Protein AF-A0A183ECV4-F1 (afdb_monomer_lite)

Organism: NCBI:txid637853

Secondary structure (DSSP, 8-state):
---S------HHHHHHHHHHHHHPPPPPEEEEETTTTEEEEEEEEE-TT-SSEEEEEEEEEE--S---SS---PPPPHHHHTEEEEEEE-TTSEEPPPEEEEETTTEEEEEEEEE-GGG-SSSEEEEEEEEETTT--EEEEEEEEEEE--GGGGHHHHHHHHHHHTS--

pLDDT: mean 80.14, std 19.36, range [35.91, 97.56]

Foldseek 3Di:
DPPDPPPCPDPVNVVVVLQVVLPDFDDWDWDDDVVLQKIKTWGWDDPPPDSFKIKIKIAIAGNDPDPPVDPDRDAGDPSSLQKAKDKAFDPLWDKDDWDWDADPRHHIMIIIMTGRLVSDLFFTFIKIWMAGPPPRHTDDIDGGHTSGQGRPRCVNVVVVVVVVVVVPD

Radius of gyration: 20.11 Å; chains: 1; bounding box: 40×35×74 Å

Sequence (169 aa):
MEHLLQHITDKTTVLEMLTKTFQELPNPVHVDFTEQKLRVIIWYDYAGHFTNKVYVFSSVDDMNDEISAECTRLKPTPNALSHIAHLRFAECFDVTDEKIIEDGAEGVSLCVMLSNLQRSSGPVTCSLVLSRRSDDAFVASKNNVTLGDVLITRIHRTEYKNANFCKDL

Structure (mmCIF, N/CA/C/O backbone):
data_AF-A0A183ECV4-F1
#
_entry.id   AF-A0A183ECV4-F1
#
loop_
_atom_site.group_PDB
_atom_site.id
_atom_site.type_symbol
_atom_site.label_atom_id
_atom_site.label_alt_id
_atom_site.label_comp_id
_atom_site.label_asym_id
_atom_site.label_entity_id
_atom_site.label_seq_id
_atom_site.pdbx_PDB_ins_code
_atom_site.Cartn_x
_atom_site.Cartn_y
_atom_site.Cartn_z
_atom_site.occupancy
_atom_site.B_iso_or_equiv
_atom_site.auth_seq_id
_atom_site.auth_comp_id
_atom_site.auth_asym_id
_atom_site.auth_atom_id
_atom_site.pdbx_PDB_model_num
ATOM 1 N N . MET A 1 1 ? -12.552 5.635 56.800 1.00 37.34 1 MET A N 1
ATOM 2 C CA . MET A 1 1 ? -11.375 6.273 56.173 1.00 37.34 1 MET A CA 1
ATOM 3 C C . MET A 1 1 ? -11.437 5.946 54.683 1.00 37.34 1 MET A C 1
ATOM 5 O O . MET A 1 1 ? -10.610 5.220 54.159 1.00 37.34 1 MET A O 1
ATOM 9 N N . GLU A 1 2 ? -12.507 6.411 54.034 1.00 39.09 2 GLU A N 1
ATOM 10 C CA . GLU A 1 2 ? -12.836 6.154 52.625 1.00 39.09 2 GLU A CA 1
ATOM 11 C C . GLU A 1 2 ? -12.454 7.383 51.796 1.00 39.09 2 GLU A C 1
ATOM 13 O O . GLU A 1 2 ? -13.299 8.098 51.275 1.00 39.09 2 GLU A O 1
ATOM 18 N N . HIS A 1 3 ? -11.165 7.696 51.736 1.00 40.91 3 HIS A N 1
ATOM 19 C CA . HIS A 1 3 ? -10.687 8.822 50.936 1.00 40.91 3 HIS A CA 1
ATOM 20 C C . HIS A 1 3 ? -9.447 8.407 50.169 1.00 40.91 3 HIS A C 1
ATOM 22 O O . HIS A 1 3 ? -8.358 8.855 50.495 1.00 40.91 3 HIS A O 1
ATOM 28 N N . LEU A 1 4 ? -9.618 7.517 49.184 1.00 37.22 4 LEU A N 1
ATOM 29 C CA . LEU A 1 4 ? -8.604 7.231 48.158 1.00 37.22 4 LEU A CA 1
ATOM 30 C C . LEU A 1 4 ? -9.182 6.466 46.944 1.00 37.22 4 LEU A C 1
ATOM 32 O O . LEU A 1 4 ? -8.516 5.620 46.364 1.00 37.22 4 LEU A O 1
ATOM 36 N N . LEU A 1 5 ? -10.427 6.756 46.536 1.00 43.72 5 LEU A N 1
ATOM 37 C CA . LEU A 1 5 ? -11.044 6.159 45.334 1.00 43.72 5 LEU A CA 1
ATOM 38 C C . LEU A 1 5 ? -11.830 7.170 44.477 1.00 43.72 5 LEU A C 1
ATOM 40 O O . LEU A 1 5 ? -12.891 6.863 43.946 1.00 43.72 5 LEU A O 1
ATOM 44 N N . GLN A 1 6 ? -11.297 8.380 44.287 1.00 45.75 6 GLN A N 1
ATOM 45 C CA . GLN A 1 6 ? -11.914 9.362 43.385 1.00 45.75 6 GLN A CA 1
ATOM 46 C C . GLN A 1 6 ? -10.911 9.992 42.407 1.00 45.75 6 GLN A C 1
ATOM 48 O O . GLN A 1 6 ? -10.871 11.203 42.223 1.00 45.75 6 GLN A O 1
ATOM 53 N N . HIS A 1 7 ? -10.134 9.168 41.702 1.00 49.88 7 HIS A N 1
ATOM 54 C CA . HIS A 1 7 ? -9.786 9.505 40.318 1.00 49.88 7 HIS A CA 1
ATOM 55 C C . HIS A 1 7 ? -10.859 8.920 39.403 1.00 49.88 7 HIS A C 1
ATOM 57 O O . HIS A 1 7 ? -10.638 7.980 38.648 1.00 49.88 7 HIS A O 1
ATOM 63 N N . ILE A 1 8 ? -12.062 9.491 39.502 1.00 47.00 8 ILE A N 1
ATOM 64 C CA . ILE A 1 8 ? -13.020 9.419 38.406 1.00 47.00 8 ILE A CA 1
ATOM 65 C C . ILE A 1 8 ? -12.470 10.370 37.346 1.00 47.00 8 ILE A C 1
ATOM 67 O O . ILE A 1 8 ? -12.755 11.563 37.352 1.00 47.00 8 ILE A O 1
ATOM 71 N N . THR A 1 9 ? -11.628 9.856 36.453 1.00 57.22 9 THR A N 1
ATOM 72 C CA . THR A 1 9 ? -11.613 10.395 35.096 1.00 57.22 9 THR A CA 1
ATOM 73 C C . THR A 1 9 ? -13.036 10.177 34.590 1.00 57.22 9 THR A C 1
ATOM 75 O O . THR A 1 9 ? -13.494 9.032 34.567 1.00 57.22 9 THR A O 1
ATOM 78 N N . ASP A 1 10 ? -13.786 11.252 34.335 1.00 69.56 10 ASP A N 1
ATOM 79 C CA . ASP A 1 10 ? -15.184 11.135 33.916 1.00 69.56 10 ASP A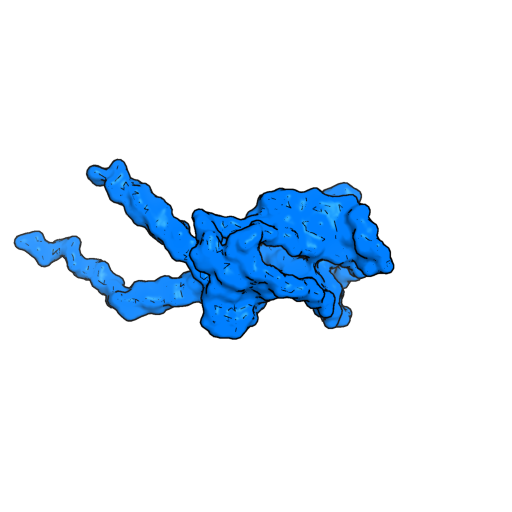 CA 1
ATOM 80 C C . ASP A 1 10 ? -15.289 10.142 32.750 1.00 69.56 10 ASP A C 1
ATOM 82 O O . ASP A 1 10 ? -14.443 10.133 31.850 1.00 69.56 10 ASP A O 1
ATOM 86 N N . LYS A 1 11 ? -16.302 9.266 32.780 1.00 60.47 11 LYS A N 1
ATOM 87 C CA . LYS A 1 11 ? -16.480 8.217 31.763 1.00 60.47 11 LYS A CA 1
ATOM 88 C C . LYS A 1 11 ? -16.527 8.824 30.364 1.00 60.47 11 LYS A C 1
ATOM 90 O O . LYS A 1 11 ? -16.029 8.208 29.427 1.00 60.47 11 LYS A O 1
ATOM 95 N N . THR A 1 12 ? -17.064 10.037 30.248 1.00 66.44 12 THR A N 1
ATOM 96 C CA . THR A 1 12 ? -17.077 10.838 29.022 1.00 66.44 12 THR A CA 1
ATOM 97 C C . THR A 1 12 ? -15.663 11.166 28.551 1.00 66.44 12 THR A C 1
ATOM 99 O O . THR A 1 12 ? -15.324 10.874 27.412 1.00 66.44 12 THR A O 1
ATOM 102 N N . THR A 1 13 ? -14.792 11.667 29.431 1.00 64.31 13 THR A N 1
ATOM 103 C CA . THR A 1 13 ? -13.392 11.983 29.101 1.00 64.31 13 THR A CA 1
ATOM 104 C C . THR A 1 13 ? -12.593 10.736 28.718 1.00 64.31 13 THR A C 1
ATOM 106 O O . THR A 1 13 ? -11.810 10.771 27.771 1.00 64.31 13 THR A O 1
ATOM 109 N N . VAL A 1 14 ? -12.810 9.610 29.405 1.00 62.41 14 VAL A N 1
ATOM 110 C CA . VAL A 1 14 ? -12.176 8.327 29.050 1.00 62.41 14 VAL A CA 1
ATOM 111 C C . VAL A 1 14 ? -12.664 7.845 27.684 1.00 62.41 14 VAL A C 1
ATOM 113 O O . VAL A 1 14 ? -11.856 7.440 26.851 1.00 62.41 14 VAL A O 1
ATOM 116 N N . LEU A 1 15 ? -13.970 7.926 27.427 1.00 64.19 15 LEU A N 1
ATOM 117 C CA . LEU A 1 15 ? -14.562 7.544 26.149 1.00 64.19 15 LEU A CA 1
ATOM 118 C C . LEU A 1 15 ? -14.059 8.437 25.008 1.00 64.19 15 LEU A C 1
ATOM 120 O O . LEU A 1 15 ? -13.726 7.927 23.942 1.00 64.19 15 LEU A O 1
ATOM 124 N N . GLU A 1 16 ? -13.935 9.743 25.231 1.00 66.56 16 GLU A N 1
ATOM 125 C CA . GLU A 1 16 ? -13.374 10.696 24.269 1.00 66.56 16 GLU A CA 1
ATOM 126 C C . GLU A 1 16 ? -11.895 10.420 23.981 1.00 66.56 16 GLU A C 1
ATOM 128 O O . GLU A 1 16 ? -11.490 10.408 22.818 1.00 66.56 16 GLU A O 1
ATOM 133 N N . MET A 1 17 ? -11.085 10.148 25.009 1.00 61.53 17 MET A N 1
ATOM 134 C CA . MET A 1 17 ? -9.674 9.783 24.843 1.00 61.53 17 MET A CA 1
ATOM 135 C C . MET A 1 17 ? -9.506 8.468 24.077 1.00 61.53 17 MET A C 1
ATOM 137 O O . MET A 1 17 ? -8.663 8.378 23.183 1.00 61.53 17 MET A O 1
ATOM 141 N N . LEU A 1 18 ? -10.321 7.458 24.387 1.00 63.88 18 LEU A N 1
ATOM 142 C CA . LEU A 1 18 ? -10.332 6.186 23.665 1.00 63.88 18 LEU A CA 1
ATOM 143 C C . LEU A 1 18 ? -10.762 6.387 22.208 1.00 63.88 18 LEU A C 1
ATOM 145 O O . LEU A 1 18 ? -10.101 5.892 21.299 1.00 63.88 18 LEU A O 1
ATOM 149 N N . THR A 1 19 ? -11.812 7.175 21.975 1.00 65.38 19 THR A N 1
ATOM 150 C CA . THR A 1 19 ? -12.317 7.472 20.628 1.00 65.38 19 THR A CA 1
ATOM 151 C C . THR A 1 19 ? -11.265 8.187 19.785 1.00 65.38 19 THR A C 1
ATOM 153 O O . THR A 1 19 ? -11.015 7.764 18.659 1.00 65.38 19 THR A O 1
ATOM 156 N N . LYS A 1 20 ? -10.577 9.195 20.342 1.00 67.81 20 LYS A N 1
ATOM 157 C CA . LYS A 1 20 ? -9.451 9.869 19.671 1.00 67.81 20 LYS A CA 1
ATOM 158 C C . LYS A 1 20 ? -8.328 8.890 19.340 1.00 67.81 20 LYS A C 1
ATOM 160 O O . LYS A 1 20 ? -7.861 8.844 18.207 1.00 67.81 20 LYS A O 1
ATOM 165 N N . THR A 1 21 ? -7.972 8.026 20.288 1.00 67.06 21 THR A N 1
ATOM 166 C CA . THR A 1 21 ? -6.886 7.054 20.107 1.00 67.06 21 THR A CA 1
ATOM 167 C C . THR A 1 21 ? -7.178 6.060 18.977 1.00 67.06 21 THR A C 1
ATOM 169 O O . THR A 1 21 ? -6.265 5.678 18.252 1.00 67.06 21 THR A O 1
ATOM 172 N N . PHE A 1 22 ? -8.431 5.643 18.772 1.00 70.88 22 PHE A N 1
ATOM 173 C CA . PHE A 1 22 ? -8.806 4.734 17.675 1.00 70.88 22 PHE A CA 1
ATOM 174 C C . PHE A 1 22 ? -9.001 5.425 16.324 1.00 70.88 22 PHE A C 1
ATOM 176 O O . PHE A 1 22 ? -9.195 4.744 15.317 1.00 70.88 22 PHE A O 1
ATOM 183 N N . GLN A 1 23 ? -8.953 6.754 16.301 1.00 75.12 23 GLN A N 1
ATOM 184 C CA . GLN A 1 23 ? -9.150 7.559 15.103 1.00 75.12 23 GLN A CA 1
ATOM 185 C C . GLN A 1 23 ? -7.857 8.181 14.585 1.00 75.12 23 GLN A C 1
ATOM 187 O O . GLN A 1 23 ? -7.881 8.738 13.507 1.00 75.12 23 GLN A O 1
ATOM 192 N N . GLU A 1 24 ? -6.725 8.082 15.281 1.00 84.19 24 GLU A N 1
ATOM 193 C CA . GLU A 1 24 ? -5.461 8.628 14.769 1.00 84.19 24 GLU A CA 1
ATOM 194 C C . GLU A 1 24 ? -4.826 7.710 13.708 1.00 84.19 24 GLU A C 1
ATOM 196 O O . GLU A 1 24 ? -4.675 6.504 13.916 1.00 84.19 24 GLU A O 1
ATOM 201 N N . LEU A 1 25 ? -4.404 8.239 12.563 1.00 89.38 25 LEU A N 1
ATOM 202 C CA . LEU A 1 25 ? -3.611 7.460 11.604 1.00 89.38 25 LEU A CA 1
ATOM 203 C C . LEU A 1 25 ? -2.148 7.354 12.069 1.00 89.38 25 LEU A C 1
ATOM 205 O O . LEU A 1 25 ? -1.632 8.285 12.687 1.00 89.38 25 LEU A O 1
ATOM 209 N N . PRO A 1 26 ? -1.472 6.218 11.825 1.00 89.56 26 PRO A N 1
ATOM 210 C CA . PRO A 1 26 ? -0.059 6.076 12.157 1.00 89.56 26 PRO A CA 1
ATOM 211 C C . PRO A 1 26 ? 0.824 6.939 11.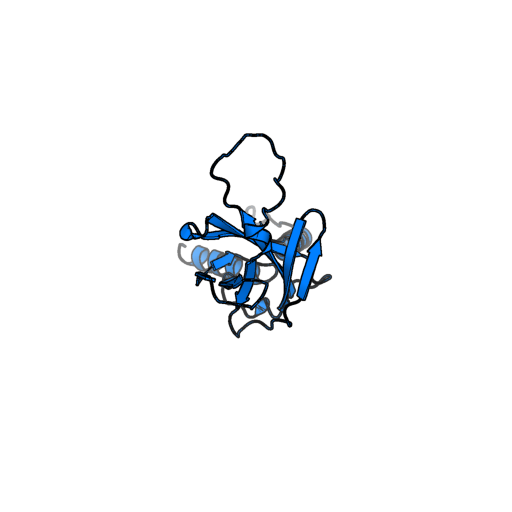245 1.00 89.56 26 PRO A C 1
ATOM 213 O O . PRO A 1 26 ? 0.430 7.334 10.147 1.00 89.56 26 PRO A O 1
ATOM 216 N N . ASN A 1 27 ? 2.054 7.192 11.698 1.00 90.69 27 ASN A N 1
ATOM 217 C CA . ASN A 1 27 ? 3.058 7.867 10.881 1.00 90.69 27 ASN A CA 1
ATOM 218 C C . ASN A 1 27 ? 3.396 7.038 9.629 1.00 90.69 27 ASN A C 1
ATOM 220 O O . ASN A 1 27 ? 3.356 5.802 9.693 1.00 90.69 27 ASN A O 1
ATOM 224 N N . PRO A 1 28 ? 3.789 7.689 8.520 1.00 94.12 28 PRO A N 1
ATOM 225 C CA . PRO A 1 28 ? 4.283 6.990 7.346 1.00 94.12 28 PRO A CA 1
ATOM 226 C C . PRO A 1 28 ? 5.437 6.041 7.678 1.00 94.12 28 PRO A C 1
ATOM 228 O O . PRO A 1 28 ? 6.301 6.342 8.505 1.00 94.12 28 PRO A O 1
ATOM 231 N N . VAL A 1 29 ? 5.450 4.889 7.015 1.00 94.56 29 VAL A N 1
ATOM 232 C CA . VAL A 1 29 ? 6.484 3.866 7.172 1.00 94.56 29 VAL A CA 1
ATOM 233 C C . VAL A 1 29 ? 7.415 3.926 5.972 1.00 94.56 29 VAL A C 1
ATOM 235 O O . VAL A 1 29 ? 6.970 3.840 4.831 1.00 94.56 29 VAL A O 1
ATOM 238 N N . HIS A 1 30 ? 8.712 4.049 6.236 1.00 94.69 30 HIS A N 1
ATOM 239 C CA . HIS A 1 30 ? 9.746 4.086 5.207 1.00 94.69 30 HIS A CA 1
ATOM 240 C C . HIS A 1 30 ? 10.459 2.736 5.139 1.00 94.69 30 HIS A C 1
ATOM 242 O O . HIS A 1 30 ? 10.963 2.234 6.146 1.00 94.69 30 HIS A O 1
ATOM 248 N N . VAL A 1 31 ? 10.489 2.142 3.949 1.00 94.94 31 VAL A N 1
ATOM 249 C CA . VAL A 1 31 ? 11.080 0.829 3.702 1.00 94.94 31 VAL A CA 1
ATOM 250 C C . VAL A 1 31 ? 12.166 0.945 2.643 1.00 94.94 31 VAL A C 1
ATOM 252 O O . VAL A 1 31 ? 11.878 1.148 1.467 1.00 94.94 31 VAL A O 1
ATOM 255 N N . ASP A 1 32 ? 13.413 0.764 3.067 1.00 95.12 32 ASP A N 1
ATOM 256 C CA . ASP A 1 32 ? 14.571 0.929 2.187 1.00 95.12 32 ASP A CA 1
ATOM 257 C C . ASP A 1 32 ? 14.903 -0.359 1.418 1.00 95.12 32 ASP A C 1
ATOM 259 O O . ASP A 1 32 ? 14.920 -1.462 1.993 1.00 95.12 32 ASP A O 1
ATOM 263 N N . PHE A 1 33 ? 15.200 -0.167 0.130 1.00 94.00 33 PHE A N 1
ATOM 264 C CA . PHE A 1 33 ? 15.728 -1.120 -0.845 1.00 94.00 33 PHE A CA 1
ATOM 265 C C . PHE A 1 33 ? 17.120 -0.652 -1.278 1.00 94.00 33 PHE A C 1
ATOM 267 O O . PHE A 1 33 ? 17.307 -0.046 -2.335 1.00 94.00 33 PHE A O 1
ATOM 274 N N . THR A 1 34 ? 18.109 -0.897 -0.416 1.00 92.31 34 THR A N 1
ATOM 275 C CA . THR A 1 34 ? 19.467 -0.343 -0.544 1.00 92.31 34 THR A CA 1
ATOM 276 C C . THR A 1 34 ? 20.162 -0.742 -1.847 1.00 92.31 34 THR A C 1
ATOM 278 O O . THR A 1 34 ? 20.864 0.074 -2.435 1.00 92.31 34 THR A O 1
ATOM 281 N N . GLU A 1 35 ? 19.935 -1.962 -2.340 1.00 91.06 35 GLU A N 1
ATOM 282 C CA . GLU A 1 35 ? 20.512 -2.437 -3.606 1.00 91.06 35 GLU A CA 1
ATOM 283 C C . GLU A 1 35 ? 20.000 -1.645 -4.816 1.00 91.06 35 GLU A C 1
ATOM 285 O O . GLU A 1 35 ? 20.752 -1.375 -5.750 1.00 91.06 35 GLU A O 1
ATOM 290 N N . GLN A 1 36 ? 18.729 -1.244 -4.784 1.00 92.44 36 GLN A N 1
ATOM 291 C CA . GLN A 1 36 ? 18.085 -0.486 -5.853 1.00 92.44 36 GLN A CA 1
ATOM 292 C C . GLN A 1 36 ? 18.225 1.031 -5.658 1.00 92.44 36 GLN A C 1
ATOM 294 O O . GLN A 1 36 ? 17.862 1.786 -6.557 1.00 92.44 36 GLN A O 1
ATOM 299 N N . LYS A 1 37 ? 18.754 1.479 -4.507 1.00 92.69 37 LYS A N 1
ATOM 300 C CA . LYS A 1 37 ? 18.758 2.885 -4.060 1.00 92.69 37 LYS A CA 1
ATOM 301 C C . LYS A 1 37 ? 17.360 3.510 -4.064 1.00 92.69 37 LYS A C 1
ATOM 303 O O . LYS A 1 37 ? 17.187 4.678 -4.401 1.00 92.69 37 LYS A O 1
ATOM 308 N N . LEU A 1 38 ? 16.362 2.717 -3.682 1.00 93.44 38 LEU A N 1
ATOM 309 C CA . LEU A 1 38 ? 14.964 3.130 -3.630 1.00 93.44 38 LEU A CA 1
ATOM 310 C C . LEU A 1 38 ? 14.430 3.030 -2.203 1.00 93.44 38 LEU A C 1
ATOM 312 O O . LEU A 1 38 ? 14.862 2.196 -1.403 1.00 93.44 38 LEU A O 1
ATOM 316 N N . ARG A 1 39 ? 13.446 3.867 -1.901 1.00 94.38 39 ARG A N 1
ATOM 317 C CA . ARG A 1 39 ? 12.684 3.864 -0.659 1.00 94.38 39 ARG A CA 1
ATOM 318 C C . ARG A 1 39 ? 11.209 3.787 -0.995 1.00 94.38 39 ARG A C 1
ATOM 320 O O . ARG A 1 39 ? 10.706 4.555 -1.802 1.00 94.38 39 ARG A O 1
ATOM 327 N N . VAL A 1 40 ? 10.502 2.888 -0.329 1.00 94.81 40 VAL A N 1
ATOM 328 C CA . VAL A 1 40 ? 9.045 2.839 -0.404 1.00 94.81 40 VAL A CA 1
ATOM 329 C C . VAL A 1 40 ? 8.459 3.537 0.809 1.00 94.81 40 VAL A C 1
ATOM 331 O O . VAL A 1 40 ? 8.848 3.249 1.941 1.00 94.81 40 VAL A O 1
ATOM 334 N N . ILE A 1 41 ? 7.535 4.462 0.571 1.00 94.88 41 ILE A N 1
ATOM 335 C CA . ILE A 1 41 ? 6.830 5.212 1.606 1.00 94.88 41 ILE A CA 1
ATOM 336 C C . ILE A 1 41 ? 5.398 4.692 1.660 1.00 94.88 41 ILE A C 1
ATOM 338 O O . ILE A 1 41 ? 4.651 4.806 0.691 1.00 94.88 41 ILE A O 1
ATOM 342 N N . ILE A 1 42 ? 5.024 4.115 2.799 1.00 96.25 42 ILE A N 1
ATOM 343 C CA . ILE A 1 42 ? 3.670 3.632 3.062 1.00 96.25 42 ILE A CA 1
ATOM 344 C C . ILE A 1 42 ? 2.959 4.662 3.928 1.00 96.25 42 ILE A C 1
ATOM 346 O O . ILE A 1 42 ? 3.432 4.977 5.021 1.00 96.25 42 ILE A O 1
ATOM 350 N N . TRP A 1 43 ? 1.830 5.181 3.463 1.00 94.88 43 TRP A N 1
ATOM 351 C CA . TRP A 1 43 ? 1.048 6.191 4.176 1.00 94.88 43 TRP A CA 1
ATOM 352 C C . TRP A 1 43 ? -0.447 5.879 4.109 1.00 94.88 43 TRP A C 1
ATOM 354 O O . TRP A 1 43 ? -0.865 4.918 3.463 1.00 94.88 43 TRP A O 1
ATOM 364 N N . TYR A 1 44 ? -1.248 6.637 4.856 1.00 95.06 44 TYR A N 1
ATOM 365 C CA . TYR A 1 44 ? -2.624 6.262 5.166 1.00 95.06 44 TYR A CA 1
ATOM 366 C C . TYR A 1 44 ? -3.576 7.431 4.977 1.00 95.06 44 TYR A C 1
ATOM 368 O O . TYR A 1 44 ? -3.216 8.571 5.266 1.00 95.06 44 TYR A O 1
ATOM 376 N N . ASP A 1 45 ? -4.805 7.118 4.583 1.00 94.06 45 ASP A N 1
ATOM 377 C CA . ASP A 1 45 ? -5.925 8.055 4.619 1.00 94.06 45 ASP A CA 1
ATOM 378 C C . ASP A 1 45 ? -7.190 7.366 5.150 1.00 94.06 45 ASP A C 1
ATOM 380 O O . ASP A 1 45 ? -7.323 6.135 5.151 1.00 94.06 45 ASP A O 1
ATOM 384 N N . TYR A 1 46 ? -8.131 8.167 5.630 1.00 91.88 46 TYR A N 1
ATOM 385 C CA . TYR A 1 46 ? -9.374 7.687 6.205 1.00 91.88 46 TYR A CA 1
ATOM 386 C C . TYR A 1 46 ? -10.302 7.118 5.136 1.00 91.88 46 TYR A C 1
ATOM 388 O O . TYR A 1 46 ? -10.694 7.785 4.179 1.00 91.88 46 TYR A O 1
ATOM 396 N N . ALA A 1 47 ? -10.766 5.891 5.360 1.00 91.00 47 ALA A N 1
ATOM 397 C CA . ALA A 1 47 ? -11.890 5.339 4.620 1.00 91.00 47 ALA A CA 1
ATOM 398 C C . ALA A 1 47 ? -13.203 5.802 5.277 1.00 91.00 47 ALA A C 1
ATOM 400 O O . ALA A 1 47 ? -13.870 5.035 5.966 1.00 91.00 47 ALA A O 1
ATOM 401 N N . GLY A 1 48 ? -13.564 7.078 5.104 1.00 85.56 48 GLY A N 1
ATOM 402 C CA . GLY A 1 48 ? -14.731 7.682 5.761 1.00 85.56 48 GLY A CA 1
ATOM 403 C C . GLY A 1 48 ? -14.596 7.731 7.290 1.00 85.56 48 GLY A C 1
ATOM 404 O O . GLY A 1 48 ? -13.499 7.849 7.821 1.00 85.56 48 GLY A O 1
ATOM 405 N N . HIS A 1 49 ? -15.712 7.619 8.018 1.00 81.31 49 HIS A N 1
ATOM 406 C CA . HIS A 1 49 ? -15.721 7.621 9.493 1.00 81.31 49 HIS A CA 1
ATOM 407 C C . HIS A 1 49 ? -15.538 6.223 10.118 1.00 81.31 49 HIS A C 1
ATOM 409 O O . HIS A 1 49 ? -15.844 6.018 11.293 1.00 81.31 49 HIS A O 1
ATOM 415 N N . PHE A 1 50 ? -15.081 5.241 9.338 1.00 84.38 50 PHE A N 1
ATOM 416 C CA . PHE A 1 50 ? -14.895 3.872 9.808 1.00 84.38 50 PHE A CA 1
ATOM 417 C C . PHE A 1 50 ? -13.547 3.718 10.520 1.00 84.38 50 PHE A C 1
ATOM 419 O O . PHE A 1 50 ? -12.505 4.058 9.976 1.00 84.38 50 PHE A O 1
ATOM 426 N N . THR A 1 51 ? -13.549 3.136 11.721 1.00 86.94 51 THR A N 1
ATOM 427 C CA . THR A 1 51 ? -12.314 2.778 12.446 1.00 86.94 51 THR A CA 1
ATOM 428 C C . THR A 1 51 ? -11.797 1.389 12.074 1.00 86.94 51 THR A C 1
ATOM 430 O O . THR A 1 51 ? -10.697 1.005 12.462 1.00 86.94 51 THR A O 1
ATOM 433 N N . ASN A 1 52 ? -12.584 0.614 11.324 1.00 90.56 52 ASN A N 1
ATOM 434 C CA . ASN A 1 52 ? -12.250 -0.745 10.914 1.00 90.56 52 ASN A CA 1
ATOM 435 C C . ASN A 1 52 ? -11.798 -0.867 9.451 1.00 90.56 52 ASN A C 1
ATOM 437 O O . ASN A 1 52 ? -11.643 -1.988 8.954 1.00 90.56 52 ASN A O 1
ATOM 441 N N . LYS A 1 53 ? -11.619 0.271 8.771 1.00 94.56 53 LYS A N 1
ATOM 442 C CA . LYS A 1 53 ? -11.165 0.365 7.384 1.00 94.56 53 LYS A CA 1
ATOM 443 C C . LYS A 1 53 ? -10.211 1.539 7.221 1.00 94.56 53 LYS A C 1
ATOM 445 O O . LYS A 1 53 ? -10.381 2.557 7.881 1.00 94.56 53 LYS A O 1
ATOM 450 N N . VAL A 1 54 ? -9.249 1.414 6.319 1.00 95.88 54 VAL A N 1
ATOM 451 C CA . VAL A 1 54 ? -8.268 2.466 6.028 1.00 95.88 54 VAL A CA 1
ATOM 452 C C . VAL A 1 54 ? -7.838 2.374 4.567 1.00 95.88 54 VAL A C 1
ATOM 454 O O . VAL A 1 54 ? -7.782 1.273 4.015 1.00 95.88 54 VAL A O 1
ATOM 457 N N . TYR A 1 55 ? -7.530 3.504 3.938 1.00 96.94 55 TYR A N 1
ATOM 458 C CA . TYR A 1 55 ? -6.780 3.495 2.687 1.00 96.94 55 TYR A CA 1
ATOM 459 C C . TYR A 1 55 ? -5.291 3.430 3.001 1.00 96.94 55 TYR A C 1
ATOM 461 O O . TYR A 1 55 ? -4.790 4.216 3.802 1.00 96.94 55 TYR A O 1
ATOM 469 N N . VAL A 1 56 ? -4.594 2.486 2.378 1.00 97.19 56 VAL A N 1
ATOM 470 C CA . VAL A 1 56 ? -3.143 2.343 2.471 1.00 97.19 56 VAL A CA 1
ATOM 471 C C . VAL A 1 56 ? -2.556 2.654 1.110 1.00 97.19 56 VAL A C 1
ATOM 473 O O . VAL A 1 56 ? -2.983 2.090 0.099 1.00 97.19 56 VAL A O 1
ATOM 476 N N . PHE A 1 57 ? -1.577 3.543 1.104 1.00 96.62 57 PHE A N 1
ATOM 477 C CA . PHE A 1 57 ? -0.886 3.994 -0.086 1.00 96.62 57 PHE A CA 1
ATOM 478 C C . PHE A 1 57 ? 0.570 3.568 -0.032 1.00 96.62 57 PHE A C 1
ATOM 480 O O . PHE A 1 57 ? 1.165 3.534 1.044 1.00 96.62 57 PHE A O 1
ATOM 487 N N . SER A 1 58 ? 1.151 3.286 -1.189 1.00 95.94 58 SER A N 1
ATOM 488 C CA . SER A 1 58 ? 2.578 3.029 -1.355 1.00 95.94 58 SER A CA 1
ATOM 489 C C . SER A 1 58 ? 3.121 3.844 -2.521 1.00 95.94 58 SER A C 1
ATOM 491 O O . SER A 1 58 ? 2.684 3.685 -3.661 1.00 95.94 58 SER A O 1
ATOM 493 N N . SER A 1 59 ? 4.097 4.702 -2.237 1.00 94.12 59 SER A N 1
ATOM 494 C CA . SER A 1 59 ? 4.856 5.448 -3.241 1.00 94.12 59 SER A CA 1
ATOM 495 C C . SER A 1 59 ? 6.319 5.023 -3.234 1.00 94.12 59 SER A C 1
ATOM 497 O O . SER A 1 59 ? 6.858 4.616 -2.201 1.00 94.12 59 SER A O 1
ATOM 499 N N . VAL A 1 60 ? 6.959 5.089 -4.399 1.00 93.00 60 VAL A N 1
ATOM 500 C CA . VAL A 1 60 ? 8.390 4.811 -4.551 1.00 93.00 60 VAL A CA 1
ATOM 501 C C . VAL A 1 60 ? 9.125 6.132 -4.720 1.00 93.00 60 VAL A C 1
ATOM 503 O O . VAL A 1 60 ? 8.755 6.948 -5.561 1.00 93.00 60 VAL A O 1
ATOM 506 N N . ASP A 1 61 ? 10.166 6.319 -3.923 1.00 91.19 61 ASP A N 1
ATOM 507 C CA . ASP A 1 61 ? 11.034 7.488 -3.932 1.00 91.19 61 ASP A CA 1
ATOM 508 C C . ASP A 1 61 ? 12.504 7.052 -3.989 1.00 91.19 61 ASP A C 1
ATOM 510 O O . ASP A 1 61 ? 12.842 5.885 -3.750 1.00 91.19 61 ASP A O 1
ATOM 514 N N . ASP A 1 62 ? 13.392 7.982 -4.311 1.00 90.31 62 ASP A N 1
ATOM 515 C CA . ASP A 1 62 ? 14.826 7.732 -4.308 1.00 90.31 62 ASP A CA 1
ATOM 516 C C . ASP A 1 62 ? 15.388 7.745 -2.886 1.00 90.31 62 ASP A C 1
ATOM 518 O O . ASP A 1 62 ? 15.003 8.529 -2.014 1.00 90.31 62 ASP A O 1
ATOM 522 N N . MET A 1 63 ? 16.350 6.861 -2.643 1.00 87.88 63 MET A N 1
ATOM 523 C CA . MET A 1 63 ? 17.096 6.851 -1.396 1.00 87.88 63 MET A CA 1
ATOM 524 C C . MET A 1 63 ? 18.209 7.904 -1.492 1.00 87.88 63 MET A C 1
ATOM 526 O O . MET A 1 63 ? 19.278 7.639 -2.035 1.00 87.88 63 MET A O 1
ATOM 530 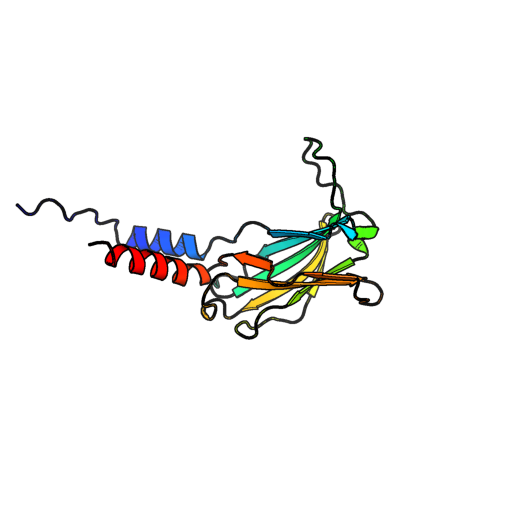N N . ASN A 1 64 ? 17.948 9.120 -1.006 1.00 74.31 64 ASN A N 1
ATOM 531 C CA . ASN A 1 64 ? 18.977 10.160 -0.925 1.00 74.31 64 ASN A CA 1
ATOM 532 C C . ASN A 1 64 ? 19.935 9.877 0.243 1.00 74.31 64 ASN A C 1
ATOM 534 O O . ASN A 1 64 ? 19.502 9.787 1.393 1.00 74.31 64 ASN A O 1
ATOM 538 N N . ASP A 1 65 ? 21.234 9.790 -0.053 1.00 58.59 65 ASP A N 1
ATOM 539 C CA . ASP A 1 65 ? 22.306 9.644 0.947 1.00 58.59 65 ASP A CA 1
ATOM 540 C C . ASP A 1 65 ? 22.656 10.980 1.640 1.00 58.59 65 ASP A C 1
ATOM 542 O O . ASP A 1 65 ? 23.319 10.999 2.677 1.00 58.59 65 ASP A O 1
ATOM 546 N N . GLU A 1 66 ? 22.191 12.113 1.102 1.00 50.00 66 GLU A N 1
ATOM 547 C CA . GLU A 1 66 ? 22.498 13.444 1.623 1.00 50.00 66 GLU A CA 1
ATOM 548 C C . GLU A 1 66 ? 21.298 14.040 2.361 1.00 50.00 66 GLU A C 1
ATOM 550 O O . GLU A 1 66 ? 20.339 14.537 1.770 1.00 50.00 66 GLU A O 1
ATOM 555 N N . ILE A 1 67 ? 21.381 14.023 3.693 1.00 48.25 67 ILE A N 1
ATOM 556 C CA . ILE A 1 67 ? 20.585 14.886 4.568 1.00 48.25 67 ILE A CA 1
ATOM 557 C C . ILE A 1 67 ? 21.106 16.317 4.365 1.00 48.25 67 ILE A C 1
ATOM 559 O O . ILE A 1 67 ? 21.872 16.830 5.181 1.00 48.25 67 ILE A O 1
ATOM 563 N N . SER A 1 68 ? 20.750 16.970 3.258 1.00 42.69 68 SER A N 1
ATOM 564 C CA . SER A 1 68 ? 20.862 18.423 3.205 1.00 42.69 68 SER A CA 1
ATOM 565 C C . SER A 1 68 ? 19.693 18.990 4.011 1.00 42.69 68 SER A C 1
ATOM 567 O O . SER A 1 68 ? 18.535 18.608 3.847 1.00 42.69 68 SER A O 1
ATOM 569 N N . ALA A 1 69 ? 20.012 19.848 4.974 1.00 43.84 69 ALA A N 1
ATOM 570 C CA . ALA A 1 69 ? 19.085 20.409 5.953 1.00 43.84 69 ALA A CA 1
ATOM 571 C C . ALA A 1 69 ? 18.091 21.435 5.357 1.00 43.84 69 ALA A C 1
ATOM 573 O O . ALA A 1 69 ? 17.612 22.318 6.066 1.00 43.84 69 ALA A O 1
ATOM 574 N N . GLU A 1 70 ? 17.762 21.321 4.070 1.00 42.94 70 GLU A N 1
ATOM 575 C CA . GLU A 1 70 ? 16.724 22.097 3.402 1.00 42.94 70 GLU A CA 1
ATOM 576 C C . GLU A 1 70 ? 15.594 21.158 2.974 1.00 42.94 70 GLU A C 1
ATOM 578 O O . GLU A 1 70 ? 15.720 20.374 2.037 1.00 42.94 70 GLU A O 1
ATOM 583 N N . CYS A 1 71 ? 14.470 21.252 3.690 1.00 42.78 71 CYS A N 1
ATOM 584 C CA . CYS A 1 71 ? 13.196 20.582 3.429 1.00 42.78 71 CYS A CA 1
ATOM 585 C C . CYS A 1 71 ? 12.586 20.971 2.070 1.00 42.78 71 CYS A C 1
ATOM 587 O O . CYS A 1 71 ? 11.510 21.564 2.011 1.00 42.78 71 CYS A O 1
ATOM 589 N N . THR A 1 72 ? 13.227 20.601 0.969 1.00 50.28 72 THR A N 1
ATOM 590 C CA . THR A 1 72 ? 12.572 20.539 -0.333 1.00 50.28 72 THR A CA 1
ATOM 591 C C . THR A 1 72 ? 12.538 19.070 -0.703 1.00 50.28 72 THR A C 1
ATOM 593 O O . THR A 1 72 ? 13.578 18.498 -1.013 1.00 50.28 72 THR A O 1
ATOM 596 N N . ARG A 1 73 ? 11.362 18.430 -0.612 1.00 56.28 73 ARG A N 1
ATOM 597 C CA . ARG A 1 73 ? 11.169 17.083 -1.167 1.00 56.28 73 ARG A CA 1
ATOM 598 C C . ARG A 1 73 ? 11.585 17.158 -2.635 1.00 56.28 73 ARG A C 1
ATOM 600 O O . ARG A 1 73 ? 10.888 17.782 -3.436 1.00 56.28 73 ARG A O 1
ATOM 607 N N . LEU A 1 74 ? 12.766 16.636 -2.960 1.00 64.62 74 LEU A N 1
ATOM 608 C CA . LEU A 1 74 ? 13.200 16.543 -4.344 1.00 64.62 74 LEU A CA 1
ATOM 609 C C . LEU A 1 74 ? 12.187 15.650 -5.053 1.00 64.62 74 LEU A C 1
ATOM 611 O O . LEU A 1 74 ? 11.745 14.648 -4.496 1.00 64.62 74 LEU A O 1
ATOM 615 N N . LYS A 1 75 ? 11.758 16.062 -6.246 1.00 76.56 75 LYS A N 1
ATOM 616 C CA . LYS A 1 75 ? 10.830 15.251 -7.032 1.00 76.56 75 LYS A CA 1
ATOM 617 C C . LYS A 1 75 ? 11.457 13.873 -7.278 1.00 76.56 75 LYS A C 1
ATOM 619 O O . LYS A 1 75 ? 12.648 13.847 -7.606 1.00 76.56 75 LYS A O 1
ATOM 624 N N . PRO A 1 76 ? 10.674 12.781 -7.194 1.00 83.19 76 PRO A N 1
ATOM 625 C CA . PRO A 1 76 ? 11.174 11.449 -7.499 1.00 83.19 76 PRO A CA 1
ATOM 626 C C . PRO A 1 76 ? 11.836 11.421 -8.879 1.00 83.19 76 PRO A C 1
ATOM 628 O O . PRO A 1 76 ? 11.327 12.003 -9.847 1.00 83.19 76 PRO A O 1
ATOM 631 N N . THR A 1 77 ? 12.988 10.768 -8.980 1.00 87.69 77 THR A N 1
ATOM 632 C CA . THR A 1 77 ? 13.721 10.635 -10.237 1.00 87.69 77 THR A CA 1
ATOM 633 C C . THR A 1 77 ? 12.964 9.724 -11.209 1.00 87.69 77 THR A C 1
ATOM 635 O O . THR A 1 77 ? 12.110 8.926 -10.807 1.00 87.69 77 THR A O 1
ATOM 638 N N . PRO A 1 78 ? 13.304 9.752 -12.513 1.00 87.56 78 PRO A N 1
ATOM 639 C CA . PRO A 1 78 ? 12.747 8.804 -13.476 1.00 87.56 78 PRO A CA 1
ATOM 640 C C . PRO A 1 78 ? 12.956 7.333 -13.086 1.00 87.56 78 PRO A C 1
ATOM 642 O O . PRO A 1 78 ? 12.156 6.487 -13.478 1.00 87.56 78 PRO A O 1
ATOM 645 N N . ASN A 1 79 ? 14.004 7.022 -12.309 1.00 88.88 79 ASN A N 1
ATOM 646 C CA . ASN A 1 79 ? 14.228 5.677 -11.793 1.00 88.88 79 ASN A CA 1
ATOM 647 C C . ASN A 1 79 ? 13.140 5.298 -10.781 1.00 88.88 79 ASN A C 1
ATOM 649 O O . ASN A 1 79 ? 12.457 4.299 -10.996 1.00 88.88 79 ASN A O 1
ATOM 653 N N . ALA A 1 80 ? 12.907 6.110 -9.746 1.00 89.19 80 ALA A N 1
ATOM 654 C CA . ALA A 1 80 ? 11.834 5.873 -8.777 1.00 89.19 80 ALA A CA 1
ATOM 655 C C . ALA A 1 80 ? 10.453 5.790 -9.452 1.00 89.19 80 ALA A C 1
ATOM 657 O O . ALA A 1 80 ? 9.705 4.844 -9.215 1.00 89.19 80 ALA A O 1
ATOM 658 N N . LEU A 1 81 ? 10.165 6.691 -10.399 1.00 89.50 81 LEU A N 1
ATOM 659 C CA . LEU A 1 81 ? 8.900 6.719 -11.151 1.00 89.50 81 LEU A CA 1
ATOM 660 C C . LEU A 1 81 ? 8.690 5.520 -12.094 1.00 89.50 81 LEU A C 1
ATOM 662 O O . LEU A 1 81 ? 7.568 5.280 -12.551 1.00 89.50 81 LEU A O 1
ATOM 666 N N . SER A 1 82 ? 9.753 4.776 -12.411 1.00 90.62 82 SER A N 1
ATOM 667 C CA . SER A 1 82 ? 9.676 3.552 -13.217 1.00 90.62 82 SER A CA 1
ATOM 668 C C . SER A 1 82 ? 9.322 2.305 -12.401 1.00 90.62 82 SER A C 1
ATOM 670 O O . SER A 1 82 ? 9.145 1.232 -12.982 1.00 90.62 82 SER A O 1
ATOM 672 N N . HIS A 1 83 ? 9.178 2.440 -11.080 1.00 93.19 83 HIS A N 1
ATOM 673 C CA . HIS A 1 83 ? 8.868 1.351 -10.163 1.00 93.19 83 HIS A CA 1
ATOM 674 C C . HIS A 1 83 ? 7.521 1.556 -9.473 1.00 93.19 83 HIS A C 1
ATOM 676 O O . HIS A 1 83 ? 7.045 2.675 -9.291 1.00 93.19 83 HIS A O 1
ATOM 682 N N . ILE A 1 84 ? 6.914 0.445 -9.073 1.00 94.31 84 ILE A N 1
ATOM 683 C CA . ILE A 1 84 ? 5.677 0.395 -8.304 1.00 94.31 84 ILE A CA 1
ATOM 684 C C . ILE A 1 84 ? 5.878 -0.556 -7.121 1.00 94.31 84 ILE A C 1
ATOM 686 O O . ILE A 1 84 ? 6.565 -1.571 -7.228 1.00 94.31 84 ILE A O 1
ATOM 690 N N . ALA A 1 85 ? 5.291 -0.211 -5.975 1.00 95.88 85 ALA A N 1
ATOM 691 C CA . ALA A 1 85 ? 5.371 -1.009 -4.760 1.00 95.88 85 ALA A CA 1
ATOM 692 C C . ALA A 1 85 ? 4.011 -1.608 -4.396 1.00 95.88 85 ALA A C 1
ATOM 694 O O . ALA A 1 85 ? 3.129 -0.915 -3.893 1.00 95.88 85 ALA A O 1
ATOM 695 N N . HIS A 1 86 ? 3.867 -2.911 -4.596 1.00 96.88 86 HIS A N 1
ATOM 696 C CA . HIS A 1 86 ? 2.675 -3.671 -4.255 1.00 96.88 86 HIS A CA 1
ATOM 697 C C . HIS A 1 86 ? 2.693 -4.082 -2.786 1.00 96.88 86 HIS A C 1
ATOM 699 O O . HIS A 1 86 ? 3.692 -4.606 -2.281 1.00 96.88 86 HIS A O 1
ATOM 705 N N . LEU A 1 87 ? 1.560 -3.899 -2.112 1.00 97.06 87 LEU A N 1
ATOM 706 C CA . LEU A 1 87 ? 1.363 -4.330 -0.732 1.00 97.06 87 LEU A CA 1
ATOM 707 C C . LEU A 1 87 ? 0.539 -5.619 -0.707 1.00 97.06 87 LEU A C 1
ATOM 709 O O . LEU A 1 87 ? -0.489 -5.746 -1.375 1.00 97.06 87 LEU A O 1
ATOM 713 N N . ARG A 1 88 ? 0.993 -6.602 0.067 1.00 96.50 88 ARG A N 1
ATOM 714 C CA . ARG A 1 88 ? 0.317 -7.889 0.259 1.00 96.50 88 ARG A CA 1
ATOM 715 C C . ARG A 1 88 ? 0.058 -8.091 1.744 1.00 96.50 88 ARG A C 1
ATOM 717 O O . ARG A 1 88 ? 0.990 -8.084 2.546 1.00 96.50 88 ARG A O 1
ATOM 724 N N . PHE A 1 89 ? -1.207 -8.254 2.103 1.00 95.69 89 PHE A N 1
ATOM 725 C CA . PHE A 1 89 ? -1.658 -8.376 3.487 1.00 95.69 89 PHE A CA 1
ATOM 726 C C . PHE A 1 89 ? -2.083 -9.809 3.805 1.00 95.69 89 PHE A C 1
ATOM 728 O O . PHE A 1 89 ? -2.324 -10.611 2.905 1.00 95.69 89 PHE A O 1
ATOM 735 N N . ALA A 1 90 ? -2.161 -10.128 5.096 1.00 92.19 90 ALA A N 1
ATOM 736 C CA . ALA A 1 90 ? -2.671 -11.411 5.561 1.00 92.19 90 ALA A CA 1
ATOM 737 C C . ALA A 1 90 ? -4.167 -11.584 5.240 1.00 92.19 90 ALA A C 1
ATOM 739 O O . ALA A 1 90 ? -4.929 -10.620 5.250 1.00 92.19 90 ALA A O 1
ATOM 740 N N . GLU A 1 91 ? -4.600 -12.834 5.060 1.00 91.38 91 GLU A N 1
ATOM 741 C CA . GLU A 1 91 ? -5.986 -13.212 4.715 1.00 91.38 91 GLU A CA 1
ATOM 742 C C . GLU A 1 91 ? -7.031 -12.852 5.787 1.00 91.38 91 GLU A C 1
ATOM 744 O O . GLU A 1 91 ? -8.239 -12.961 5.569 1.00 91.38 91 GLU A O 1
ATOM 749 N N . CYS A 1 92 ? -6.598 -12.434 6.980 1.00 90.88 92 CYS A N 1
ATOM 750 C CA . CYS A 1 92 ? -7.515 -11.908 7.987 1.00 90.88 92 CYS A CA 1
ATOM 751 C C . CYS A 1 92 ? -8.129 -10.559 7.577 1.00 90.88 92 CYS A C 1
ATOM 753 O O . CYS A 1 92 ? -9.178 -10.194 8.120 1.00 90.88 92 CYS A O 1
ATOM 755 N N . PHE A 1 93 ? -7.523 -9.859 6.616 1.00 93.94 93 PHE A N 1
ATOM 756 C CA . PHE A 1 93 ? -8.010 -8.598 6.078 1.00 93.94 93 PHE A CA 1
ATOM 757 C C . PHE A 1 93 ? -8.647 -8.769 4.701 1.00 93.94 93 PHE A C 1
ATOM 759 O O . PHE A 1 93 ? -8.173 -9.552 3.880 1.00 93.94 93 PHE A O 1
ATOM 766 N N . ASP A 1 94 ? -9.661 -7.951 4.423 1.00 95.69 94 ASP A N 1
ATOM 767 C CA . ASP A 1 94 ? -10.190 -7.819 3.066 1.00 95.69 94 ASP A CA 1
ATOM 768 C C . ASP A 1 94 ? -9.475 -6.642 2.397 1.00 95.69 94 ASP A C 1
ATOM 770 O O . ASP A 1 94 ? -9.453 -5.534 2.945 1.00 95.69 94 ASP A O 1
ATOM 774 N N . VAL A 1 95 ? -8.895 -6.880 1.222 1.00 96.81 95 VAL A N 1
ATOM 775 C CA . VAL A 1 95 ? -8.145 -5.884 0.446 1.00 96.81 95 VAL A CA 1
ATOM 776 C C . VAL A 1 95 ? -8.873 -5.661 -0.873 1.00 96.81 95 VAL A C 1
ATOM 778 O O . VAL A 1 95 ? -9.229 -6.623 -1.550 1.00 96.81 95 VAL A O 1
ATOM 781 N N . THR A 1 96 ? -9.127 -4.406 -1.240 1.00 96.62 96 THR A N 1
ATOM 782 C CA . THR A 1 96 ? -9.660 -4.094 -2.577 1.00 96.62 96 THR A CA 1
ATOM 783 C C . THR A 1 96 ? -8.602 -4.268 -3.656 1.00 96.62 96 THR A C 1
ATOM 785 O O . THR A 1 96 ? -7.408 -4.229 -3.366 1.00 96.62 96 THR A O 1
ATOM 788 N N . ASP A 1 97 ? -9.041 -4.317 -4.912 1.00 95.00 97 ASP A N 1
ATOM 789 C CA . ASP A 1 97 ? -8.138 -4.193 -6.054 1.00 95.00 97 ASP A CA 1
ATOM 790 C C . ASP A 1 97 ? -7.279 -2.923 -5.953 1.00 95.00 97 ASP A C 1
ATOM 792 O O . ASP A 1 97 ? -7.725 -1.875 -5.464 1.00 95.00 97 ASP A O 1
ATOM 796 N N . GLU A 1 98 ? -6.036 -3.042 -6.415 1.00 94.75 98 GLU A N 1
ATOM 797 C CA . GLU A 1 98 ? -5.064 -1.955 -6.431 1.00 94.75 98 GLU A CA 1
ATOM 798 C C . GLU A 1 98 ? -5.499 -0.850 -7.395 1.00 94.75 98 GLU A C 1
ATOM 800 O O . GLU A 1 98 ? -5.889 -1.099 -8.538 1.00 94.75 98 GLU A O 1
ATOM 805 N N . LYS A 1 99 ? -5.403 0.398 -6.937 1.00 94.19 99 LYS A N 1
ATOM 806 C CA . LYS A 1 99 ? -5.658 1.589 -7.748 1.00 94.19 99 LYS A CA 1
ATOM 807 C C . LYS A 1 99 ? -4.378 2.390 -7.886 1.00 94.19 99 LYS A C 1
ATOM 809 O O . LYS A 1 99 ? -3.762 2.736 -6.883 1.00 94.19 99 LYS A O 1
ATOM 814 N N . ILE A 1 100 ? -4.010 2.714 -9.121 1.00 92.00 100 ILE A N 1
ATOM 815 C CA . ILE A 1 100 ? -2.913 3.639 -9.400 1.00 92.00 100 ILE A CA 1
ATOM 816 C C . ILE A 1 100 ? -3.450 5.062 -9.267 1.00 92.00 100 ILE A C 1
ATOM 818 O O . ILE A 1 100 ? -4.457 5.413 -9.882 1.00 92.00 100 ILE A O 1
ATOM 822 N N . ILE A 1 101 ? -2.773 5.867 -8.459 1.00 89.38 101 ILE A N 1
ATOM 823 C CA . ILE A 1 101 ? -3.048 7.286 -8.273 1.00 89.38 101 ILE A CA 1
ATOM 824 C C . ILE A 1 101 ? -1.810 8.045 -8.725 1.00 89.38 101 ILE A C 1
ATOM 826 O O . ILE A 1 101 ? -0.706 7.795 -8.244 1.00 89.38 101 ILE A O 1
ATOM 830 N N . GLU A 1 102 ? -2.003 8.953 -9.673 1.00 85.62 102 GLU A N 1
ATOM 831 C CA . GLU A 1 102 ? -0.943 9.796 -10.209 1.00 85.62 102 GLU A CA 1
ATOM 832 C C . GLU A 1 102 ? -1.160 11.229 -9.744 1.00 85.62 102 GLU A C 1
ATOM 834 O O . GLU A 1 102 ? -2.191 11.836 -10.035 1.00 85.62 102 GLU A O 1
ATOM 839 N N . ASP A 1 103 ? -0.170 11.766 -9.044 1.00 77.38 103 ASP A N 1
ATOM 840 C CA . ASP A 1 103 ? -0.105 13.167 -8.668 1.00 77.38 103 ASP A CA 1
ATOM 841 C C . ASP A 1 103 ? 1.087 13.816 -9.388 1.00 77.38 103 ASP A C 1
ATOM 843 O O . ASP A 1 103 ? 2.223 13.346 -9.317 1.00 77.38 103 ASP A O 1
ATOM 847 N N . GLY A 1 104 ? 0.842 14.910 -10.115 1.00 63.75 104 GLY A N 1
ATOM 848 C CA . GLY A 1 104 ? 1.881 15.599 -10.891 1.00 63.75 104 GLY A CA 1
ATOM 849 C C . GLY A 1 104 ? 2.994 16.239 -10.045 1.00 63.75 104 GLY A C 1
ATOM 850 O O . GLY A 1 104 ? 4.045 16.602 -10.584 1.00 63.75 104 GLY A O 1
ATOM 851 N N . ALA A 1 105 ? 2.775 16.399 -8.739 1.00 62.75 105 ALA A N 1
ATOM 852 C CA . ALA A 1 105 ? 3.748 16.885 -7.772 1.00 62.75 105 ALA A CA 1
ATOM 853 C C . ALA A 1 105 ? 4.383 15.747 -6.954 1.00 62.75 105 ALA A C 1
ATOM 855 O O . ALA A 1 105 ? 5.586 15.816 -6.698 1.00 62.75 105 ALA A O 1
ATOM 856 N N . GLU A 1 106 ? 3.611 14.721 -6.578 1.00 63.25 106 GLU A N 1
ATOM 857 C CA . GLU A 1 106 ? 4.047 13.663 -5.644 1.00 63.25 106 GLU A CA 1
ATOM 858 C C . GLU A 1 106 ? 4.407 12.319 -6.305 1.00 63.25 106 GLU A C 1
ATOM 860 O O . GLU A 1 106 ? 4.974 11.442 -5.654 1.00 63.25 106 GLU A O 1
ATOM 865 N N . GLY A 1 107 ? 4.150 12.159 -7.606 1.00 74.62 107 GLY A N 1
ATOM 866 C CA . GLY A 1 107 ? 4.490 10.959 -8.368 1.00 74.62 107 GLY A CA 1
ATOM 867 C C . GLY A 1 107 ? 3.366 9.923 -8.408 1.00 74.62 107 GLY A C 1
ATOM 868 O O . GLY A 1 107 ? 2.182 10.252 -8.426 1.00 74.62 107 GLY A O 1
ATOM 869 N N . VAL A 1 108 ? 3.739 8.646 -8.499 1.00 85.94 108 VAL A N 1
ATOM 870 C CA . VAL A 1 108 ? 2.803 7.525 -8.680 1.00 85.94 108 VAL A CA 1
ATOM 871 C C . VAL A 1 108 ? 2.698 6.754 -7.373 1.00 85.94 108 VAL A C 1
ATOM 873 O O . VAL A 1 108 ? 3.710 6.322 -6.822 1.00 85.94 108 VAL A O 1
ATOM 876 N N . SER A 1 109 ? 1.472 6.558 -6.897 1.00 91.38 109 SER A N 1
ATOM 877 C CA . SER A 1 109 ? 1.172 5.747 -5.720 1.00 91.38 109 SER A CA 1
ATOM 878 C C . SER A 1 109 ? 0.219 4.616 -6.075 1.00 91.38 109 SER A C 1
ATOM 880 O O . SER A 1 109 ? -0.717 4.806 -6.854 1.00 91.38 109 SER A O 1
ATOM 882 N N . LEU A 1 110 ? 0.409 3.448 -5.466 1.00 94.69 110 LEU A N 1
ATOM 883 C CA . LEU A 1 110 ? -0.659 2.457 -5.377 1.00 94.69 110 LEU A CA 1
ATOM 884 C C . LEU A 1 110 ? -1.504 2.718 -4.145 1.00 94.69 110 LEU A C 1
ATOM 886 O O . LEU A 1 110 ? -0.990 3.123 -3.110 1.00 94.69 110 LEU A O 1
ATOM 890 N N . CYS A 1 111 ? -2.799 2.463 -4.265 1.00 96.19 111 CYS A N 1
ATOM 891 C CA . CYS A 1 111 ? -3.773 2.600 -3.201 1.00 96.19 111 CYS A CA 1
ATOM 892 C C . CYS A 1 111 ? -4.622 1.336 -3.105 1.00 96.19 111 CYS A C 1
ATOM 894 O O . CYS A 1 111 ? -5.143 0.842 -4.108 1.00 96.19 111 CYS A O 1
ATOM 896 N N . VAL A 1 112 ? -4.800 0.848 -1.881 1.00 97.12 112 VAL A N 1
ATOM 897 C CA . VAL A 1 112 ? -5.745 -0.218 -1.538 1.00 97.12 112 VAL A CA 1
ATOM 898 C C . VAL A 1 112 ? -6.560 0.191 -0.321 1.00 97.12 112 VAL A C 1
ATOM 900 O O . VAL A 1 112 ? -6.069 0.892 0.562 1.00 97.12 112 VAL A O 1
ATOM 903 N N . MET A 1 113 ? -7.807 -0.267 -0.236 1.00 97.19 113 MET A N 1
ATOM 904 C CA . MET A 1 113 ? -8.565 -0.195 1.009 1.00 97.19 113 MET A CA 1
ATOM 905 C C . MET A 1 113 ? -8.381 -1.499 1.776 1.00 97.19 113 MET A C 1
ATOM 907 O O . MET A 1 113 ? -8.733 -2.568 1.279 1.00 97.19 113 MET A O 1
ATOM 911 N N . LEU A 1 114 ? -7.885 -1.387 3.003 1.00 96.50 114 LEU A N 1
ATOM 912 C CA . LEU A 1 114 ? -7.792 -2.486 3.950 1.00 96.50 114 LEU A CA 1
ATOM 913 C C . LEU A 1 114 ? -9.013 -2.450 4.869 1.00 96.50 114 LEU A C 1
ATOM 915 O O . LEU A 1 114 ? -9.285 -1.433 5.505 1.00 96.50 114 LEU A O 1
ATOM 919 N N . SER A 1 115 ? -9.763 -3.547 4.928 1.00 95.50 115 SER A N 1
ATOM 920 C CA . SER A 1 115 ? -10.954 -3.708 5.768 1.00 95.50 115 SER A CA 1
ATOM 921 C C . SER A 1 115 ? -10.790 -4.858 6.760 1.00 95.50 115 SER A C 1
ATOM 923 O O . SER A 1 115 ? -9.862 -5.659 6.669 1.00 95.50 115 SER A O 1
ATOM 925 N N . ASN A 1 116 ? -11.724 -4.950 7.709 1.00 93.88 116 ASN A N 1
ATOM 926 C CA . ASN A 1 116 ? -11.719 -5.941 8.786 1.00 93.88 116 ASN A CA 1
ATOM 927 C C . ASN A 1 116 ? -10.531 -5.802 9.748 1.00 93.88 116 ASN A C 1
ATOM 929 O O . ASN A 1 116 ? -10.060 -6.795 10.303 1.00 93.88 116 ASN A O 1
ATOM 933 N N . LEU A 1 117 ? -10.081 -4.567 10.002 1.00 91.94 117 LEU A N 1
ATOM 934 C CA . LEU A 1 117 ? -8.965 -4.294 10.915 1.00 91.94 117 LEU A CA 1
ATOM 935 C C . LEU A 1 117 ? -9.173 -4.914 12.311 1.00 91.94 117 LEU A C 1
ATOM 937 O O . LEU A 1 117 ? -8.220 -5.385 12.920 1.00 91.94 117 LEU A O 1
ATOM 941 N N . GLN A 1 118 ? -10.419 -5.017 12.787 1.00 88.25 118 GLN A N 1
ATOM 942 C CA . GLN A 1 118 ? -10.758 -5.640 14.073 1.00 88.25 118 GLN A CA 1
ATOM 943 C C . GLN A 1 118 ? -10.436 -7.143 14.163 1.00 88.25 118 GLN A C 1
ATOM 945 O O . GLN A 1 118 ? -10.506 -7.710 15.246 1.00 88.25 118 GLN A O 1
ATOM 950 N N . ARG A 1 119 ? -10.137 -7.815 13.041 1.00 89.38 119 ARG A N 1
ATOM 951 C CA . ARG A 1 119 ? -9.715 -9.227 13.028 1.00 89.38 119 ARG A CA 1
ATOM 952 C C . ARG A 1 119 ? -8.222 -9.399 13.302 1.00 89.38 119 ARG A C 1
ATOM 954 O O . ARG A 1 119 ? -7.781 -10.528 13.507 1.00 89.38 119 ARG A O 1
ATOM 961 N N . SER A 1 120 ? -7.442 -8.316 13.276 1.00 86.88 120 SER A N 1
ATOM 962 C CA . SER A 1 120 ? -6.015 -8.382 13.575 1.00 86.88 120 SER A CA 1
ATOM 963 C C . SER A 1 120 ? -5.795 -8.676 15.053 1.00 86.88 120 SER A C 1
ATOM 965 O O . SER A 1 120 ? -6.229 -7.908 15.903 1.00 86.88 120 SER A O 1
ATOM 967 N N . SER A 1 121 ? -5.049 -9.733 15.369 1.00 79.81 121 SER A N 1
ATOM 968 C CA . SER A 1 121 ? -4.652 -10.057 16.747 1.00 79.81 121 SER A CA 1
ATOM 969 C C . SER A 1 121 ? -3.410 -9.287 17.221 1.00 79.81 121 SER A C 1
ATOM 971 O O . SER A 1 121 ? -2.849 -9.594 18.271 1.00 79.81 121 SER A O 1
ATOM 973 N N . GLY A 1 122 ? -2.930 -8.323 16.435 1.00 83.88 122 GLY A N 1
ATOM 974 C CA . GLY A 1 122 ? -1.710 -7.573 16.712 1.00 83.88 122 GLY A CA 1
ATOM 975 C C . GLY A 1 122 ? -1.466 -6.442 15.708 1.00 83.88 122 GLY A C 1
ATOM 976 O O . GLY A 1 122 ? -2.397 -6.031 15.006 1.00 83.88 122 GLY A O 1
ATOM 977 N N . PRO A 1 123 ? -0.224 -5.935 15.630 1.00 87.75 123 PRO A N 1
ATOM 978 C CA . PRO A 1 123 ? 0.159 -4.928 14.648 1.00 87.75 123 PRO A CA 1
ATOM 979 C C . PRO A 1 123 ? -0.120 -5.407 13.224 1.00 87.75 123 PRO A C 1
ATOM 981 O O . PRO A 1 123 ? 0.093 -6.577 12.903 1.00 87.75 123 PRO A O 1
ATOM 984 N N . VAL A 1 124 ? -0.557 -4.494 12.361 1.00 93.00 124 VAL A N 1
ATOM 985 C CA . VAL A 1 124 ? -0.726 -4.792 10.939 1.00 93.00 124 VAL A CA 1
ATOM 986 C C . VAL A 1 124 ? 0.656 -5.001 10.329 1.00 93.00 124 VAL A C 1
ATOM 988 O O . VAL A 1 124 ? 1.561 -4.181 10.508 1.00 93.00 124 VAL A O 1
ATOM 991 N N . THR A 1 125 ? 0.820 -6.099 9.599 1.00 94.94 125 THR A N 1
ATOM 992 C CA . THR A 1 125 ? 2.025 -6.389 8.824 1.00 94.94 125 THR A CA 1
ATOM 993 C C . THR A 1 125 ? 1.663 -6.645 7.368 1.00 94.94 125 THR A C 1
ATOM 995 O O . THR A 1 125 ? 0.552 -7.073 7.045 1.00 94.94 125 THR A O 1
ATOM 998 N N . CYS A 1 126 ? 2.606 -6.369 6.476 1.00 96.25 126 CYS A N 1
ATOM 999 C CA . CYS A 1 126 ? 2.471 -6.664 5.060 1.00 96.25 126 CYS A CA 1
ATOM 1000 C C . CYS A 1 126 ? 3.785 -7.182 4.475 1.00 96.25 126 CYS A C 1
ATOM 1002 O O . CYS A 1 126 ? 4.872 -6.980 5.023 1.00 96.25 126 CYS A O 1
ATOM 1004 N N . SER A 1 127 ? 3.678 -7.842 3.331 1.00 97.12 127 SER A N 1
ATOM 1005 C CA . SER A 1 127 ? 4.806 -8.073 2.437 1.00 97.12 127 SER A CA 1
ATOM 1006 C C . SER A 1 127 ? 4.763 -7.038 1.327 1.00 97.12 127 SER A C 1
ATOM 1008 O O . SER A 1 127 ? 3.690 -6.646 0.870 1.00 97.12 127 SER A O 1
ATOM 1010 N N . LEU A 1 128 ? 5.934 -6.580 0.921 1.00 97.31 128 LEU A N 1
ATOM 1011 C CA . LEU A 1 128 ? 6.100 -5.536 -0.063 1.00 97.31 128 LEU A CA 1
ATOM 1012 C C . LEU A 1 128 ? 6.849 -6.094 -1.262 1.00 97.31 128 LEU A C 1
ATOM 1014 O O . LEU A 1 128 ? 7.915 -6.687 -1.097 1.00 97.31 128 LEU A O 1
ATOM 1018 N N . VAL A 1 129 ? 6.294 -5.906 -2.454 1.00 97.56 129 VAL A N 1
ATOM 1019 C CA . VAL A 1 129 ? 6.897 -6.344 -3.714 1.00 97.56 129 VAL A CA 1
ATOM 1020 C C . VAL A 1 129 ? 7.123 -5.121 -4.583 1.00 97.56 129 VAL A C 1
ATOM 1022 O O . VAL A 1 129 ? 6.184 -4.408 -4.916 1.00 97.56 129 VAL A O 1
ATOM 1025 N N . LEU A 1 130 ? 8.379 -4.878 -4.928 1.00 96.44 130 LEU A N 1
ATOM 1026 C CA . LEU A 1 130 ? 8.785 -3.843 -5.858 1.00 96.44 130 LEU A CA 1
ATOM 1027 C C . LEU A 1 130 ? 8.825 -4.446 -7.265 1.00 96.44 130 LEU A C 1
ATOM 1029 O O . LEU A 1 130 ? 9.544 -5.425 -7.497 1.00 96.44 130 LEU A O 1
ATOM 1033 N N . SER A 1 131 ? 8.074 -3.865 -8.192 1.00 96.06 131 SER A N 1
ATOM 1034 C CA . SER A 1 131 ? 8.065 -4.247 -9.604 1.00 96.06 131 SER A CA 1
ATOM 1035 C C . SER A 1 131 ? 8.334 -3.042 -10.499 1.00 96.06 131 SER A C 1
ATOM 1037 O O . SER A 1 131 ? 8.256 -1.883 -10.078 1.00 96.06 131 SER A O 1
ATOM 1039 N N . ARG A 1 132 ? 8.701 -3.312 -11.751 1.00 93.88 132 ARG A N 1
ATOM 1040 C CA . ARG A 1 132 ? 8.832 -2.281 -12.775 1.00 93.88 132 ARG A CA 1
ATOM 1041 C C . ARG A 1 132 ? 7.458 -1.967 -13.357 1.00 93.88 132 ARG A C 1
ATOM 1043 O O . ARG A 1 132 ? 6.734 -2.850 -13.796 1.00 93.88 132 ARG A O 1
ATOM 1050 N N . ARG A 1 133 ? 7.139 -0.682 -13.460 1.00 90.38 133 ARG A N 1
ATOM 1051 C CA . ARG A 1 133 ? 5.841 -0.183 -13.927 1.00 90.38 133 ARG A CA 1
ATOM 1052 C C . ARG A 1 133 ? 5.476 -0.603 -15.357 1.00 90.38 133 ARG A C 1
ATOM 1054 O O . ARG A 1 133 ? 4.298 -0.725 -15.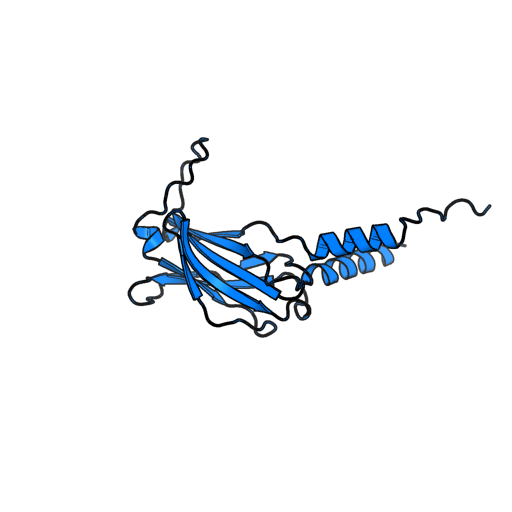670 1.00 90.38 133 ARG A O 1
ATOM 1061 N N . SER A 1 134 ? 6.458 -0.748 -16.245 1.00 91.38 134 SER A N 1
ATOM 1062 C CA . SER A 1 134 ? 6.215 -0.965 -17.680 1.00 91.38 134 SER A CA 1
ATOM 1063 C C . SER A 1 134 ? 5.710 -2.365 -18.026 1.00 91.38 134 SER A C 1
ATOM 1065 O O . SER A 1 134 ? 4.971 -2.522 -18.992 1.00 91.38 134 SER A O 1
ATOM 1067 N N . ASP A 1 135 ? 6.166 -3.375 -17.292 1.00 92.38 135 ASP A N 1
ATOM 1068 C CA . ASP A 1 135 ? 5.996 -4.797 -17.611 1.00 92.38 135 ASP A CA 1
ATOM 1069 C C . ASP A 1 135 ? 5.660 -5.649 -16.377 1.00 92.38 135 ASP A C 1
ATOM 1071 O O . ASP A 1 135 ? 5.609 -6.871 -16.483 1.00 92.38 135 ASP A O 1
ATOM 1075 N N . ASP A 1 136 ? 5.451 -5.011 -15.221 1.00 91.38 136 ASP A N 1
ATOM 1076 C CA . ASP A 1 136 ? 5.259 -5.651 -13.915 1.00 91.38 136 ASP A CA 1
ATOM 1077 C C . ASP A 1 136 ? 6.379 -6.650 -13.563 1.00 91.38 136 ASP A C 1
ATOM 1079 O O . ASP A 1 136 ? 6.193 -7.624 -12.830 1.00 91.38 136 ASP A O 1
ATOM 1083 N N . ALA A 1 137 ? 7.584 -6.429 -14.103 1.00 95.62 137 ALA A N 1
ATOM 1084 C CA . ALA A 1 137 ? 8.713 -7.304 -13.839 1.00 95.62 137 ALA A CA 1
ATOM 1085 C C . ALA A 1 137 ? 9.138 -7.185 -12.373 1.00 95.62 137 ALA A C 1
ATOM 1087 O O . ALA A 1 137 ? 9.391 -6.087 -11.875 1.00 95.62 137 ALA A O 1
ATOM 1088 N N . PHE A 1 138 ? 9.266 -8.326 -11.698 1.00 96.62 138 PHE A N 1
ATOM 1089 C CA . PHE A 1 138 ? 9.762 -8.396 -10.327 1.00 96.62 138 PHE A CA 1
ATOM 1090 C C . PHE A 1 138 ? 11.163 -7.778 -10.206 1.00 96.62 138 PHE A C 1
ATOM 1092 O O . PHE A 1 138 ? 12.067 -8.126 -10.969 1.00 96.62 138 PHE A O 1
ATOM 1099 N N . VAL A 1 139 ? 11.346 -6.902 -9.215 1.00 96.44 139 VAL A N 1
ATOM 1100 C CA . VAL A 1 139 ? 1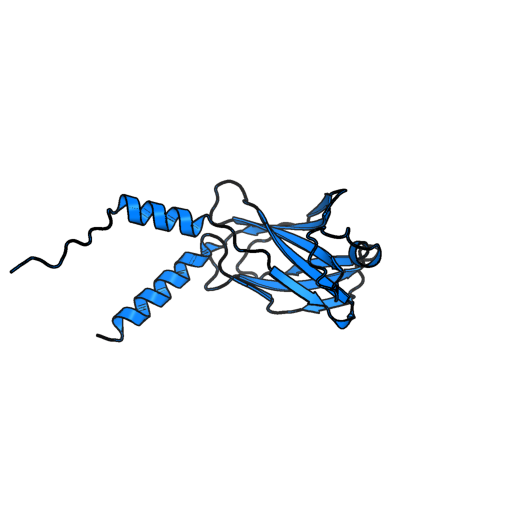2.634 -6.262 -8.909 1.00 96.44 139 VAL A CA 1
ATOM 1101 C C . VAL A 1 139 ? 13.159 -6.719 -7.553 1.00 96.44 139 VAL A C 1
ATOM 1103 O O . VAL A 1 139 ? 14.283 -7.206 -7.465 1.00 96.44 139 VAL A O 1
ATOM 1106 N N . ALA A 1 140 ? 12.362 -6.573 -6.494 1.00 96.56 140 ALA A N 1
ATOM 1107 C CA . ALA A 1 140 ? 12.755 -6.938 -5.136 1.00 96.56 140 ALA A CA 1
ATOM 1108 C C . ALA A 1 140 ? 11.528 -7.167 -4.244 1.00 96.56 140 ALA A C 1
ATOM 1110 O O . ALA A 1 140 ? 10.416 -6.757 -4.570 1.00 96.56 140 ALA A O 1
ATOM 1111 N N . SER A 1 141 ? 11.719 -7.784 -3.078 1.00 97.00 141 SER A N 1
ATOM 1112 C CA . SER A 1 141 ? 10.649 -7.929 -2.086 1.00 97.00 141 SER A CA 1
ATOM 1113 C C . SER A 1 141 ? 11.160 -7.839 -0.660 1.00 97.00 141 SER A C 1
ATOM 1115 O O . SER A 1 141 ? 12.277 -8.267 -0.370 1.00 97.00 141 SER A O 1
ATOM 1117 N N . LYS A 1 142 ? 10.303 -7.372 0.247 1.00 97.19 142 LYS A N 1
ATOM 1118 C CA . LYS A 1 142 ? 10.544 -7.375 1.688 1.00 97.19 142 LYS A CA 1
ATOM 1119 C C . LYS A 1 142 ? 9.331 -7.934 2.412 1.00 97.19 142 LYS A C 1
ATOM 1121 O O . LYS A 1 142 ? 8.220 -7.444 2.242 1.00 97.19 142 LYS A O 1
ATOM 1126 N N . ASN A 1 143 ? 9.548 -8.947 3.236 1.00 95.56 143 ASN A N 1
ATOM 1127 C CA . ASN A 1 143 ? 8.483 -9.578 4.011 1.00 95.56 143 ASN A CA 1
ATOM 1128 C C . ASN A 1 143 ? 8.423 -8.990 5.423 1.00 95.56 143 ASN A C 1
ATOM 1130 O O . ASN A 1 143 ? 9.409 -8.433 5.908 1.00 95.56 143 ASN A O 1
ATOM 1134 N N . ASN A 1 144 ? 7.285 -9.175 6.095 1.00 93.31 144 ASN A N 1
ATOM 1135 C CA . ASN A 1 144 ? 7.084 -8.798 7.498 1.00 93.31 144 ASN A CA 1
ATOM 1136 C C . ASN A 1 144 ? 7.360 -7.309 7.789 1.00 93.31 144 ASN A C 1
ATOM 1138 O O . ASN A 1 144 ? 7.918 -6.965 8.831 1.00 93.31 144 ASN A O 1
ATOM 1142 N N . VAL A 1 145 ? 6.971 -6.416 6.874 1.00 95.44 145 VAL A N 1
ATOM 1143 C CA . VAL A 1 145 ? 6.991 -4.969 7.115 1.00 95.44 145 VAL A CA 1
ATOM 1144 C C . VAL A 1 145 ? 5.886 -4.638 8.113 1.00 95.44 145 VAL A C 1
ATOM 1146 O O . VAL A 1 145 ? 4.710 -4.878 7.845 1.00 95.44 145 VAL A O 1
ATOM 1149 N N . THR A 1 146 ? 6.260 -4.095 9.269 1.00 94.19 146 THR A N 1
ATOM 1150 C CA . THR A 1 146 ? 5.309 -3.720 10.320 1.00 94.19 146 THR A CA 1
ATOM 1151 C C . THR A 1 146 ? 4.779 -2.312 10.083 1.00 94.19 146 THR A C 1
ATOM 1153 O O . THR A 1 146 ? 5.538 -1.347 10.130 1.00 94.19 146 THR A O 1
ATOM 1156 N N . LEU A 1 147 ? 3.465 -2.200 9.891 1.00 93.12 147 LEU A N 1
ATOM 1157 C CA . LEU A 1 147 ? 2.737 -0.931 9.788 1.00 93.12 147 LEU A CA 1
ATOM 1158 C C . LEU A 1 147 ? 2.328 -0.375 11.160 1.00 93.12 147 LEU A C 1
ATOM 1160 O O . LEU A 1 147 ? 1.957 0.789 11.291 1.00 93.12 147 LEU A O 1
ATOM 1164 N N . GLY A 1 148 ? 2.432 -1.205 12.200 1.00 88.88 148 GLY A N 1
ATOM 1165 C CA . GLY A 1 148 ? 2.080 -0.846 13.566 1.00 88.88 148 GLY A CA 1
ATOM 1166 C C . GLY A 1 148 ? 0.585 -0.989 13.825 1.00 88.88 148 GLY A C 1
ATOM 1167 O O . GLY A 1 148 ? -0.100 -1.793 13.190 1.00 88.88 148 GLY A O 1
ATOM 1168 N N . ASP A 1 149 ? 0.084 -0.231 14.796 1.00 88.25 149 ASP A N 1
ATOM 1169 C CA . ASP A 1 149 ? -1.339 -0.234 15.110 1.00 88.25 149 ASP A CA 1
ATOM 1170 C C . ASP A 1 149 ? -2.080 0.798 14.250 1.00 88.25 149 ASP A C 1
ATOM 11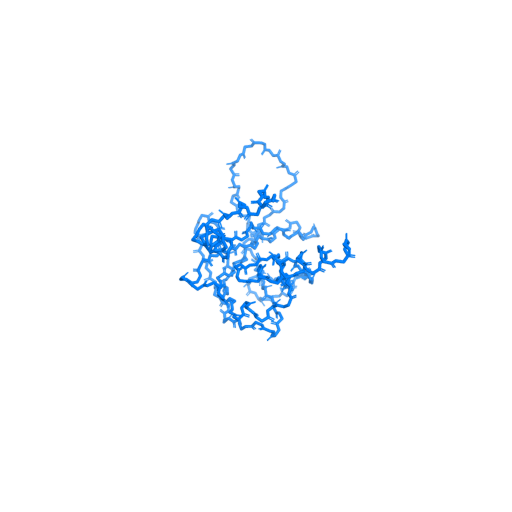72 O O . ASP A 1 149 ? -1.784 1.999 14.302 1.00 88.25 149 ASP A O 1
ATOM 1176 N N . VAL A 1 150 ? -3.076 0.328 13.503 1.00 88.44 150 VAL A N 1
ATOM 1177 C CA . VAL A 1 150 ? -3.874 1.114 12.566 1.00 88.44 150 VAL A CA 1
ATOM 1178 C C . VAL A 1 150 ? -5.319 1.156 13.059 1.00 88.44 150 VAL A C 1
ATOM 1180 O O . VAL A 1 150 ? -6.011 0.139 13.086 1.00 88.44 150 VAL A O 1
ATOM 1183 N N . LEU A 1 151 ? -5.784 2.346 13.448 1.00 89.12 151 LEU A N 1
ATOM 1184 C CA . LEU A 1 151 ? -7.152 2.588 13.920 1.00 89.12 151 LEU A CA 1
ATOM 1185 C C . LEU A 1 151 ? -7.584 1.594 15.023 1.00 89.12 151 LEU A C 1
ATOM 1187 O O . LEU A 1 151 ? -6.961 1.540 16.089 1.00 89.12 151 LEU A O 1
ATOM 1191 N N . ILE A 1 152 ? -8.633 0.792 14.785 1.00 88.06 152 ILE A N 1
ATOM 1192 C CA . ILE A 1 152 ? -9.213 -0.128 15.774 1.00 88.06 152 ILE A CA 1
ATOM 1193 C C . ILE A 1 152 ? -8.244 -1.219 16.253 1.00 88.06 152 ILE A C 1
ATOM 1195 O O . ILE A 1 152 ? -8.448 -1.751 17.342 1.00 88.06 152 ILE A O 1
ATOM 1199 N N . THR A 1 153 ? -7.159 -1.531 15.526 1.00 83.94 153 THR A N 1
ATOM 1200 C CA . THR A 1 153 ? -6.215 -2.578 15.972 1.00 83.94 153 THR A CA 1
ATOM 1201 C C . THR A 1 153 ? -5.526 -2.232 17.295 1.00 83.94 153 THR A C 1
ATOM 1203 O O . THR A 1 153 ? -5.042 -3.124 17.990 1.00 83.94 153 THR A O 1
ATOM 1206 N N . ARG A 1 154 ? -5.526 -0.952 17.700 1.00 82.44 154 ARG A N 1
ATOM 1207 C CA . ARG A 1 154 ? -4.988 -0.502 18.996 1.00 82.44 154 ARG A CA 1
ATOM 1208 C C . ARG A 1 154 ? -5.697 -1.122 20.199 1.00 82.44 154 ARG A C 1
ATOM 1210 O O . ARG A 1 154 ? -5.116 -1.134 21.282 1.00 82.44 154 ARG A O 1
ATOM 1217 N N . ILE A 1 155 ? -6.922 -1.635 20.038 1.00 74.94 155 ILE A N 1
ATOM 1218 C CA . ILE A 1 155 ? -7.729 -2.145 21.156 1.00 74.94 155 ILE A CA 1
ATOM 1219 C C . ILE A 1 155 ? -7.040 -3.307 21.878 1.00 74.94 155 ILE A C 1
ATOM 1221 O O . ILE A 1 155 ? -6.974 -3.321 23.107 1.00 74.94 155 ILE A O 1
ATOM 1225 N N . HIS A 1 156 ? -6.407 -4.205 21.124 1.00 62.75 156 HIS A N 1
ATOM 1226 C CA . HIS A 1 156 ? -5.728 -5.371 21.681 1.00 62.75 156 HIS A CA 1
ATOM 1227 C C . HIS A 1 156 ? -4.478 -4.993 22.478 1.00 62.75 156 HIS A C 1
ATOM 1229 O O . HIS A 1 156 ? -4.113 -5.668 23.438 1.00 62.75 156 HIS A O 1
ATOM 1235 N N . ARG A 1 157 ? -3.839 -3.860 22.167 1.00 58.62 157 ARG A N 1
ATOM 1236 C CA . ARG A 1 157 ? -2.671 -3.388 22.921 1.00 58.62 157 ARG A CA 1
ATOM 1237 C C . ARG A 1 157 ? -3.038 -2.926 24.332 1.00 58.62 157 ARG A C 1
ATOM 1239 O O . ARG A 1 157 ? -2.233 -3.062 25.254 1.00 58.62 157 ARG A O 1
ATOM 1246 N N . THR A 1 158 ? -4.253 -2.413 24.507 1.00 51.53 158 THR A N 1
ATOM 1247 C CA . THR A 1 158 ? -4.792 -2.014 25.813 1.00 51.53 158 THR A CA 1
ATOM 1248 C C . THR A 1 158 ? -5.092 -3.237 26.681 1.00 51.53 158 THR A C 1
ATOM 1250 O O . THR A 1 158 ? -4.782 -3.238 27.872 1.00 51.53 158 THR A O 1
ATOM 1253 N N . GLU A 1 159 ? -5.601 -4.316 26.082 1.00 48.59 159 GLU A N 1
ATOM 1254 C CA . GLU A 1 159 ? -5.867 -5.584 26.777 1.00 48.59 159 GLU A CA 1
ATOM 1255 C C . GLU A 1 159 ? -4.572 -6.242 27.284 1.00 48.59 159 GLU A C 1
ATOM 1257 O O . GLU A 1 159 ? -4.503 -6.655 28.443 1.00 48.59 159 GLU A O 1
ATOM 1262 N N . TYR A 1 160 ? -3.501 -6.241 26.478 1.00 45.12 160 TYR A N 1
ATOM 1263 C CA . TYR A 1 160 ? -2.191 -6.764 26.895 1.00 45.12 160 TYR A CA 1
ATOM 1264 C C . TYR A 1 160 ? -1.523 -5.943 28.011 1.00 45.12 160 TYR A C 1
ATOM 1266 O O . TYR A 1 160 ? -0.871 -6.519 28.884 1.00 45.12 160 TYR A O 1
ATOM 1274 N N . LYS A 1 161 ? -1.681 -4.611 28.030 1.00 44.41 161 LYS A N 1
ATOM 1275 C CA . LYS A 1 161 ? -1.147 -3.777 29.125 1.00 44.41 161 LYS A CA 1
ATOM 1276 C C . LYS A 1 161 ? -1.893 -4.006 30.442 1.00 44.41 161 LYS A C 1
ATOM 1278 O O . LYS A 1 161 ? -1.255 -4.078 31.489 1.00 44.41 161 LYS A O 1
ATOM 1283 N N . ASN A 1 162 ? -3.211 -4.188 30.390 1.00 39.53 162 ASN A N 1
ATOM 1284 C CA . ASN A 1 162 ? -4.021 -4.432 31.586 1.00 39.53 162 ASN A CA 1
ATOM 1285 C C . ASN A 1 162 ? -3.830 -5.850 32.155 1.00 39.53 162 ASN A C 1
ATOM 1287 O O . ASN A 1 162 ? -3.838 -6.025 33.372 1.00 39.53 162 ASN A O 1
ATOM 1291 N N . ALA A 1 163 ? -3.586 -6.853 31.304 1.00 43.72 163 ALA A N 1
ATOM 1292 C CA . ALA A 1 163 ? -3.326 -8.228 31.741 1.00 43.72 163 ALA A CA 1
ATOM 1293 C C . ALA A 1 163 ? -1.985 -8.400 32.483 1.00 43.72 163 ALA A C 1
ATOM 1295 O O . ALA A 1 163 ? -1.863 -9.288 33.327 1.00 43.72 163 ALA A O 1
ATOM 1296 N N . ASN A 1 164 ? -0.991 -7.554 32.199 1.00 38.41 164 ASN A N 1
ATOM 1297 C CA . ASN A 1 164 ? 0.303 -7.587 32.888 1.00 38.41 164 ASN A CA 1
ATOM 1298 C C . ASN A 1 164 ? 0.317 -6.763 34.184 1.00 38.41 164 ASN A C 1
ATOM 1300 O O . ASN A 1 164 ? 1.098 -7.070 35.071 1.00 38.41 164 ASN A O 1
ATOM 1304 N N . PHE A 1 165 ? -0.581 -5.787 34.351 1.00 35.91 165 PHE A N 1
ATOM 1305 C CA . PHE A 1 165 ? -0.695 -5.039 35.610 1.00 35.91 165 PHE A CA 1
ATOM 1306 C C . PHE A 1 165 ? -1.335 -5.868 36.743 1.00 35.91 165 PHE A C 1
ATOM 1308 O O . PHE A 1 165 ? -1.106 -5.599 37.914 1.00 35.91 165 PHE A O 1
ATOM 1315 N N . CYS A 1 166 ? -2.110 -6.908 36.407 1.00 38.44 166 CYS A N 1
ATOM 1316 C CA . CYS A 1 166 ? -2.724 -7.821 37.384 1.00 38.44 166 CYS A CA 1
ATOM 1317 C C . CYS A 1 166 ? -1.847 -9.029 37.762 1.00 38.44 166 CYS A C 1
ATOM 1319 O O . CYS A 1 166 ? -2.320 -9.901 38.486 1.00 38.44 166 CYS A O 1
ATOM 1321 N N . LYS A 1 167 ? -0.608 -9.127 37.261 1.00 36.88 167 LYS A N 1
ATOM 1322 C CA . LYS A 1 167 ? 0.324 -10.211 37.630 1.00 36.88 167 LYS A CA 1
ATOM 1323 C C . LYS A 1 167 ? 1.375 -9.805 38.665 1.00 36.88 167 LYS A C 1
ATOM 1325 O O . LYS A 1 167 ? 2.047 -10.688 39.183 1.00 36.88 167 LYS A O 1
ATOM 1330 N N . ASP A 1 168 ? 1.455 -8.515 38.988 1.00 39.91 168 ASP A N 1
ATOM 1331 C CA . ASP A 1 168 ? 2.436 -7.948 39.921 1.00 39.91 168 ASP A CA 1
ATOM 1332 C C . ASP A 1 168 ? 1.787 -7.395 41.214 1.00 39.91 168 ASP A C 1
ATOM 1334 O O . ASP A 1 168 ? 2.318 -6.471 41.832 1.00 39.91 168 ASP A O 1
ATOM 1338 N N . LEU A 1 169 ? 0.643 -7.956 41.635 1.00 36.28 169 LEU A N 1
ATOM 1339 C CA . LEU A 1 169 ? 0.012 -7.709 42.944 1.00 36.28 169 LEU A CA 1
ATOM 1340 C C . LEU A 1 169 ? -0.185 -9.014 43.719 1.00 36.28 169 LEU A C 1
ATOM 1342 O O . LEU A 1 169 ? -0.769 -9.956 43.137 1.00 36.28 169 LEU A O 1
#

InterPro domains:
  IPR033540 MALT1, immunoglobulin-like domain superfamily [G3DSA:2.60.40.3360] (20-165)